Protein AF-A0A4Y2ILE0-F1 (afdb_monomer_lite)

Secondary structure (DSSP, 8-state):
-----SS------SS-----EEEEE-SS-EEEEEE-EEEETTEEEE----HHHHHHHIIIIIIHHHHTTT-GGGPPP-----HHHH----

Organism: Araneus ventricosus (NCBI:txid182803)

Radius of gyration: 19.8 Å; chains: 1; bounding box: 56×24×57 Å

Sequence (90 aa):
MGNGNPFGHQRVPLHSEKVILWCKFTTSFIVGLFFSEEIGPAGSVTCTTNGARFESLLRNHVIAALEQRACVGNTIFMQDSAPSHIANPV

InterPro domains:
  IPR036397 Ribonuclease H superfamily [G3DSA:3.30.420.10] (4-90)

Foldseek 3Di:
DDDDDPDPDDPDPPDDADWDWDWDDDPVGTQDIDTQWDQDPVGTHRDDQAQVNLVCCCPVRRCVSCVVVVCNVVDDDDDDPPCRNPDDDD

Structure (mmCIF, N/CA/C/O backbone):
data_AF-A0A4Y2ILE0-F1
#
_entry.id   AF-A0A4Y2ILE0-F1
#
loop_
_atom_site.group_PDB
_atom_site.id
_atom_site.type_symbol
_atom_site.label_atom_id
_atom_site.label_alt_id
_atom_site.label_comp_id
_atom_site.label_asym_id
_atom_site.label_entity_id
_atom_site.label_seq_id
_atom_site.pdbx_PDB_ins_code
_atom_site.Cartn_x
_atom_site.Cartn_y
_atom_site.Cartn_z
_atom_site.occupancy
_atom_site.B_iso_or_equiv
_atom_site.auth_seq_id
_atom_site.auth_comp_id
_atom_site.auth_asym_id
_atom_site.auth_atom_id
_atom_site.pdbx_PDB_model_num
ATOM 1 N N . MET A 1 1 ? 39.355 -8.121 -40.428 1.00 46.53 1 MET A N 1
ATOM 2 C CA . MET A 1 1 ? 38.809 -7.517 -39.195 1.00 46.53 1 MET A CA 1
ATOM 3 C C . MET A 1 1 ? 37.300 -7.671 -39.241 1.00 46.53 1 MET A C 1
ATOM 5 O O . MET A 1 1 ? 36.666 -7.021 -40.054 1.00 46.53 1 MET A O 1
ATOM 9 N N . GLY A 1 2 ? 36.739 -8.589 -38.464 1.00 51.97 2 GLY A N 1
ATOM 10 C CA . GLY A 1 2 ? 35.300 -8.834 -38.437 1.00 51.97 2 GLY A CA 1
ATOM 11 C C . GLY A 1 2 ? 34.986 -9.684 -37.222 1.00 51.97 2 GLY A C 1
ATOM 12 O O . GLY A 1 2 ? 35.170 -10.892 -37.265 1.00 51.97 2 GLY A O 1
ATOM 13 N N . ASN A 1 3 ? 34.622 -9.042 -36.116 1.00 55.00 3 ASN A N 1
ATOM 14 C CA . ASN A 1 3 ? 34.154 -9.742 -34.927 1.00 55.00 3 ASN A CA 1
ATOM 15 C C . ASN A 1 3 ? 33.104 -8.882 -34.216 1.00 55.00 3 ASN A C 1
ATOM 17 O O . ASN A 1 3 ? 33.355 -8.281 -33.177 1.00 55.00 3 ASN A O 1
ATOM 21 N N . GLY A 1 4 ? 31.945 -8.752 -34.856 1.00 62.81 4 GLY A N 1
ATOM 22 C CA . GLY A 1 4 ? 30.720 -8.288 -34.218 1.00 62.81 4 GLY A CA 1
ATOM 23 C C . GLY A 1 4 ? 29.736 -9.445 -34.245 1.00 62.81 4 GLY A C 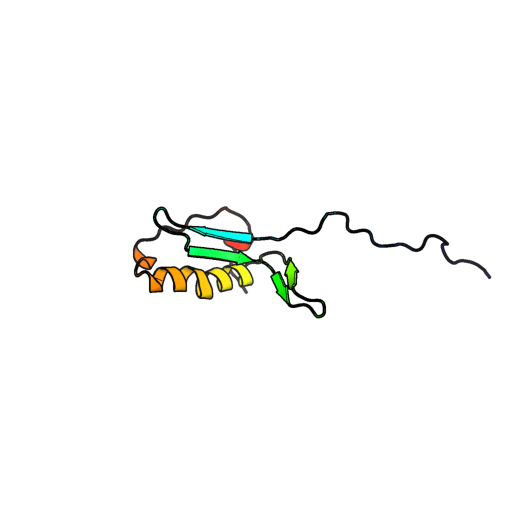1
ATOM 24 O O . GLY A 1 4 ? 29.488 -10.001 -35.312 1.00 62.81 4 GLY A O 1
ATOM 25 N N . ASN A 1 5 ? 29.218 -9.837 -33.081 1.00 65.81 5 ASN A N 1
ATOM 26 C CA . ASN A 1 5 ? 28.169 -10.845 -32.994 1.00 65.81 5 ASN A CA 1
ATOM 27 C C . ASN A 1 5 ? 26.940 -10.356 -33.802 1.00 65.81 5 ASN A C 1
ATOM 29 O O . ASN A 1 5 ? 26.410 -9.296 -33.465 1.00 65.81 5 ASN A O 1
ATOM 33 N N . PRO A 1 6 ? 26.489 -11.070 -34.855 1.00 59.12 6 PRO A N 1
ATOM 34 C CA . PRO A 1 6 ? 25.383 -10.630 -35.714 1.00 59.12 6 PRO A CA 1
ATOM 35 C C . PRO A 1 6 ? 24.015 -10.693 -35.020 1.00 59.12 6 PRO A C 1
ATOM 37 O O . PRO A 1 6 ? 23.032 -10.168 -35.539 1.00 59.12 6 PRO A O 1
ATOM 40 N N . PHE A 1 7 ? 23.937 -11.306 -33.836 1.00 63.25 7 PHE A N 1
ATOM 41 C CA . PHE A 1 7 ? 22.737 -11.311 -33.016 1.00 63.25 7 PHE A CA 1
ATOM 42 C C . PHE A 1 7 ? 22.690 -10.033 -32.172 1.00 63.25 7 PHE A C 1
ATOM 44 O O . PHE A 1 7 ? 23.266 -9.945 -31.083 1.00 63.25 7 PHE A O 1
ATOM 51 N N . GLY A 1 8 ? 21.993 -9.016 -32.682 1.00 63.97 8 GLY A N 1
ATOM 52 C CA . GLY A 1 8 ? 21.550 -7.893 -31.862 1.00 63.97 8 GLY A CA 1
ATOM 53 C C . GLY A 1 8 ? 20.730 -8.440 -30.695 1.00 63.97 8 GLY A C 1
ATOM 54 O O . GLY A 1 8 ? 19.684 -9.051 -30.899 1.00 63.97 8 GLY A O 1
ATOM 55 N N . HIS A 1 9 ? 21.222 -8.280 -29.469 1.00 65.62 9 HIS A N 1
ATOM 56 C CA . HIS A 1 9 ? 20.503 -8.744 -28.288 1.00 65.62 9 HIS A CA 1
ATOM 57 C C . HIS A 1 9 ? 19.376 -7.754 -28.012 1.00 65.62 9 HIS A C 1
ATOM 59 O O . HIS A 1 9 ? 19.568 -6.755 -27.318 1.00 65.62 9 HIS A O 1
ATOM 65 N N . GLN A 1 10 ? 18.195 -8.008 -28.567 1.00 68.56 10 GLN A N 1
ATOM 66 C CA . GLN A 1 10 ? 17.001 -7.311 -28.121 1.00 68.56 10 GLN A CA 1
ATOM 67 C C . GLN A 1 10 ? 16.629 -7.872 -26.749 1.00 68.56 10 GLN A C 1
ATOM 69 O O . GLN A 1 10 ? 16.290 -9.047 -26.613 1.00 68.56 10 GLN A O 1
ATOM 74 N N . ARG A 1 11 ? 16.730 -7.040 -25.707 1.00 66.31 11 ARG A N 1
ATOM 75 C CA . ARG A 1 11 ? 16.229 -7.395 -24.377 1.00 66.31 11 ARG A CA 1
ATOM 76 C C . ARG A 1 11 ? 14.707 -7.490 -24.460 1.00 66.31 11 ARG A C 1
ATOM 78 O O . ARG A 1 11 ? 14.025 -6.472 -24.436 1.00 66.31 11 ARG A O 1
ATOM 85 N N . VAL A 1 12 ? 14.192 -8.706 -24.590 1.00 75.50 12 VAL A N 1
ATOM 86 C CA . VAL A 1 12 ? 12.762 -8.987 -24.452 1.00 75.50 12 VAL A CA 1
ATOM 87 C C . VAL A 1 12 ? 12.472 -9.144 -22.957 1.00 75.50 12 VAL A C 1
ATOM 89 O O . VAL A 1 12 ? 13.150 -9.943 -22.303 1.00 75.50 12 VAL A O 1
ATOM 92 N N . PRO A 1 13 ? 11.520 -8.386 -22.384 1.00 74.81 13 PRO A N 1
ATOM 93 C CA . PRO A 1 13 ? 11.109 -8.583 -21.001 1.00 74.81 13 PRO A CA 1
ATOM 94 C C . PRO A 1 13 ? 10.659 -10.029 -20.783 1.00 74.81 13 PRO A C 1
ATOM 96 O O . PRO A 1 13 ? 9.843 -10.556 -21.535 1.00 74.81 13 PRO A O 1
ATOM 99 N N . LEU A 1 14 ? 11.181 -10.674 -19.740 1.00 76.69 14 LEU A N 1
ATOM 100 C CA . LEU A 1 14 ? 10.836 -12.060 -19.398 1.00 76.69 14 LEU A CA 1
ATOM 101 C C . LEU A 1 14 ? 9.399 -12.208 -18.868 1.00 76.69 14 LEU A C 1
ATOM 103 O O . LEU A 1 14 ? 8.941 -13.320 -18.620 1.00 76.69 14 LEU A O 1
ATOM 107 N N . HIS A 1 15 ? 8.705 -11.098 -18.636 1.00 74.50 15 HIS A N 1
ATOM 108 C CA . HIS A 1 15 ? 7.371 -11.048 -18.056 1.00 74.50 15 HIS A CA 1
ATOM 109 C C . HIS A 1 15 ? 6.587 -9.917 -18.712 1.00 74.50 15 HIS A C 1
ATOM 111 O O . HIS A 1 15 ? 7.155 -8.876 -19.048 1.00 74.50 15 HIS A O 1
ATOM 117 N N . SER A 1 16 ? 5.278 -10.124 -18.856 1.00 81.69 16 SER A N 1
ATOM 118 C CA . SER A 1 16 ? 4.347 -9.060 -19.218 1.00 81.69 16 SER A CA 1
ATOM 119 C C . SER A 1 16 ? 4.411 -7.920 -18.206 1.00 81.69 16 SER A C 1
ATOM 121 O O . SER A 1 16 ? 4.725 -8.128 -17.028 1.00 81.69 16 SER A O 1
ATOM 123 N N . GLU A 1 17 ? 4.069 -6.720 -18.668 1.00 80.50 17 GLU A N 1
ATOM 124 C CA . GLU A 1 17 ? 3.842 -5.592 -17.776 1.00 80.50 17 GLU A CA 1
ATOM 125 C C . GLU A 1 17 ? 2.784 -5.974 -16.738 1.00 80.50 17 GLU A C 1
ATOM 127 O O . GLU A 1 17 ? 1.727 -6.524 -17.056 1.00 80.50 17 GLU A O 1
ATOM 132 N N . LYS A 1 18 ? 3.109 -5.725 -15.474 1.00 81.19 18 LYS A N 1
ATOM 133 C CA . LYS A 1 18 ? 2.222 -5.949 -14.340 1.00 81.19 18 LYS A CA 1
ATOM 134 C C . LYS A 1 18 ? 2.206 -4.688 -13.505 1.00 81.19 18 LYS A C 1
ATOM 136 O O . LYS A 1 18 ? 3.241 -4.046 -13.368 1.00 81.19 18 LYS A O 1
ATOM 141 N N . VAL A 1 19 ? 1.060 -4.408 -12.905 1.00 83.31 19 VAL A N 1
ATOM 142 C CA . VAL A 1 19 ? 0.900 -3.329 -11.936 1.00 83.31 19 VAL A CA 1
ATOM 143 C C . VAL A 1 19 ? 0.804 -3.942 -10.548 1.00 83.31 19 VAL A C 1
ATOM 145 O O . VAL A 1 19 ? 0.103 -4.935 -10.344 1.00 83.31 19 VAL A O 1
ATOM 148 N N . ILE A 1 20 ? 1.530 -3.370 -9.592 1.00 87.88 20 ILE A N 1
ATOM 149 C CA . ILE A 1 20 ? 1.432 -3.756 -8.185 1.00 87.88 20 ILE A CA 1
ATOM 150 C C . ILE A 1 20 ? 0.481 -2.776 -7.509 1.00 87.88 20 ILE A C 1
ATOM 152 O O . ILE A 1 20 ? 0.726 -1.572 -7.497 1.00 87.88 20 ILE A O 1
ATOM 156 N N . LEU A 1 21 ? -0.596 -3.307 -6.939 1.00 90.25 21 LEU A N 1
ATOM 157 C CA . LEU A 1 21 ? -1.596 -2.537 -6.217 1.00 90.25 21 LEU A CA 1
ATOM 158 C C . LEU A 1 21 ? -1.668 -3.010 -4.770 1.00 90.25 21 LEU A C 1
ATOM 160 O O . LEU A 1 21 ? -1.743 -4.208 -4.501 1.00 90.25 21 LEU A O 1
ATOM 164 N N . TRP A 1 22 ? -1.719 -2.058 -3.849 1.00 91.31 22 TRP A N 1
ATOM 165 C CA . TRP A 1 22 ? -2.036 -2.296 -2.455 1.00 91.31 22 TRP A CA 1
ATOM 166 C C . TRP A 1 22 ? -3.467 -1.850 -2.169 1.00 91.31 22 TRP A C 1
ATOM 168 O O . TRP A 1 22 ? -3.851 -0.718 -2.456 1.00 91.31 22 TRP A O 1
ATOM 178 N N . CYS A 1 23 ? -4.273 -2.747 -1.612 1.00 91.75 23 CYS A N 1
ATOM 179 C CA . CYS A 1 23 ? -5.660 -2.473 -1.265 1.00 91.75 23 CYS A CA 1
ATOM 180 C C . CYS A 1 23 ? -5.812 -2.500 0.248 1.00 91.75 23 CYS A C 1
ATOM 182 O O . CYS A 1 23 ? -5.380 -3.451 0.900 1.00 91.75 23 CYS A O 1
ATOM 184 N N . LYS A 1 24 ? -6.480 -1.486 0.799 1.00 94.25 24 LYS A N 1
ATOM 185 C CA . LYS A 1 24 ? -6.908 -1.506 2.193 1.00 94.25 24 LYS A CA 1
ATOM 186 C C . LYS A 1 24 ? -8.389 -1.221 2.298 1.00 94.25 24 LYS A C 1
ATOM 188 O O . LYS A 1 24 ? -8.909 -0.260 1.734 1.00 94.25 24 LYS A O 1
ATOM 193 N N . PHE A 1 25 ? -9.059 -2.063 3.063 1.00 94.06 25 PHE A N 1
ATOM 194 C CA . PHE A 1 25 ? -10.485 -1.998 3.315 1.00 94.06 25 PHE A CA 1
ATOM 195 C C . PHE A 1 25 ? -10.767 -2.442 4.747 1.00 94.06 25 PHE A C 1
ATOM 197 O O . PHE A 1 25 ? -9.935 -3.068 5.405 1.00 94.06 25 PHE A O 1
ATOM 204 N N . THR A 1 26 ? -11.938 -2.064 5.233 1.00 91.94 26 THR A N 1
ATOM 205 C CA . THR A 1 26 ? -12.515 -2.524 6.493 1.00 91.94 26 THR A CA 1
ATOM 206 C C . THR A 1 26 ? -13.780 -3.323 6.186 1.00 91.94 26 THR A C 1
ATOM 208 O O . THR A 1 26 ? -14.166 -3.471 5.026 1.00 91.94 26 THR A O 1
ATOM 211 N N . THR A 1 27 ? -14.471 -3.810 7.215 1.00 92.69 27 THR A N 1
ATOM 212 C CA . THR A 1 27 ? -15.801 -4.418 7.049 1.00 92.69 27 THR A CA 1
ATOM 213 C C . THR A 1 27 ? -16.856 -3.427 6.550 1.00 92.69 27 THR A C 1
ATOM 215 O O . THR A 1 27 ? -17.900 -3.855 6.070 1.00 92.69 27 THR A O 1
ATOM 218 N N . SER A 1 28 ? -16.605 -2.119 6.666 1.00 92.12 28 SER A N 1
ATOM 219 C CA . SER A 1 28 ? -17.601 -1.075 6.401 1.00 92.12 28 SER A CA 1
ATOM 220 C C . SER A 1 28 ? -17.306 -0.245 5.150 1.00 92.12 28 SER A C 1
ATOM 222 O O . SER A 1 28 ? -18.233 0.295 4.555 1.00 92.12 28 SER A O 1
ATOM 224 N N . PHE A 1 29 ? -16.038 -0.089 4.754 1.00 92.50 29 PHE A N 1
ATOM 225 C CA . PHE A 1 29 ? -15.664 0.734 3.598 1.00 92.50 29 PHE A CA 1
ATOM 226 C C . PHE A 1 29 ? -14.263 0.414 3.059 1.00 92.50 29 PHE A C 1
ATOM 228 O O . PHE A 1 29 ? -13.406 -0.132 3.755 1.00 92.50 29 PHE A O 1
ATOM 235 N N . ILE A 1 30 ? -14.003 0.836 1.820 1.00 94.62 30 ILE A N 1
ATOM 236 C CA . ILE A 1 30 ? -12.671 0.801 1.207 1.00 94.62 30 ILE A CA 1
ATOM 237 C C . ILE A 1 30 ? -11.884 2.037 1.660 1.00 94.62 30 ILE A C 1
ATOM 239 O O . ILE A 1 30 ? -12.324 3.178 1.485 1.00 94.62 30 ILE A O 1
ATOM 243 N N . VAL A 1 31 ? -10.718 1.813 2.267 1.00 93.81 31 VAL A N 1
ATOM 244 C CA . VAL A 1 31 ? -9.813 2.885 2.704 1.00 93.81 31 VAL A CA 1
ATOM 245 C C . VAL A 1 31 ? -9.129 3.495 1.487 1.00 93.81 31 VAL A C 1
ATOM 247 O O . VAL A 1 31 ? -9.127 4.715 1.356 1.00 93.81 31 VAL A O 1
ATOM 250 N N . GLY A 1 32 ? -8.610 2.649 0.592 1.00 93.75 32 GLY A N 1
ATOM 251 C CA . GLY A 1 32 ? -8.007 3.078 -0.663 1.00 93.75 32 GLY A CA 1
ATOM 252 C C . GLY A 1 32 ? -7.356 1.946 -1.456 1.00 93.75 32 GLY A C 1
ATOM 253 O O . GLY A 1 32 ? -7.100 0.856 -0.935 1.00 93.75 32 GLY A O 1
ATOM 254 N N . LEU A 1 33 ? -7.093 2.253 -2.725 1.00 93.06 33 LEU A N 1
ATOM 255 C CA . LEU A 1 33 ? -6.287 1.474 -3.658 1.00 93.06 33 LEU A CA 1
ATOM 256 C C . LEU A 1 33 ? -5.047 2.309 -3.990 1.00 93.06 33 LEU A C 1
ATOM 258 O O . LEU A 1 33 ? -5.177 3.447 -4.436 1.00 93.06 33 LEU A O 1
ATOM 262 N N . PHE A 1 34 ? -3.862 1.762 -3.752 1.00 90.75 34 PHE A N 1
ATOM 263 C CA . PHE A 1 34 ? -2.592 2.468 -3.881 1.00 90.75 34 PHE A CA 1
ATOM 264 C C . PHE A 1 34 ? -1.680 1.736 -4.853 1.00 90.75 34 PHE A C 1
ATOM 266 O O . PHE A 1 34 ? -1.324 0.579 -4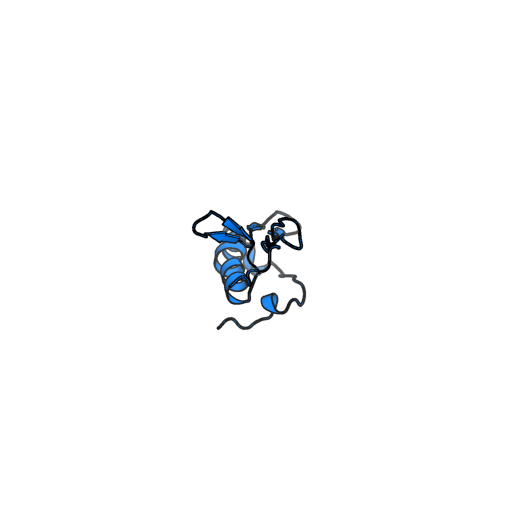.635 1.00 90.75 34 PHE A O 1
ATOM 273 N N . PHE A 1 35 ? -1.300 2.411 -5.928 1.00 88.50 35 PHE A N 1
ATOM 274 C CA . PHE A 1 35 ? -0.414 1.854 -6.938 1.00 88.50 35 PHE A CA 1
ATOM 275 C C . PHE A 1 35 ? 1.043 1.979 -6.486 1.00 88.50 35 PHE A C 1
ATOM 277 O O . PHE A 1 35 ? 1.481 3.042 -6.048 1.00 88.50 35 PHE A O 1
ATOM 284 N N . SER A 1 36 ? 1.793 0.881 -6.564 1.00 86.81 36 SER A N 1
ATOM 285 C CA . SER A 1 36 ? 3.225 0.870 -6.270 1.00 86.81 36 SER A CA 1
ATOM 286 C C . SER A 1 36 ? 3.980 1.212 -7.546 1.00 86.81 36 SER A C 1
ATOM 288 O O . SER A 1 36 ? 4.423 0.335 -8.290 1.00 86.81 36 SER A O 1
ATOM 290 N N . GLU A 1 37 ? 4.088 2.507 -7.811 1.00 88.19 37 GLU A N 1
ATOM 291 C CA . GLU A 1 37 ? 4.715 3.041 -9.012 1.00 88.19 37 GLU A CA 1
ATOM 292 C C . GLU A 1 37 ? 5.730 4.137 -8.672 1.00 88.19 37 GLU A C 1
ATOM 294 O O . GLU A 1 37 ? 5.732 4.713 -7.584 1.00 88.19 37 GLU A O 1
ATOM 299 N N . GLU A 1 38 ? 6.632 4.397 -9.607 1.00 85.19 38 GLU A N 1
ATOM 300 C CA . GLU A 1 38 ? 7.618 5.463 -9.552 1.00 85.19 38 GLU A CA 1
ATOM 301 C C . GLU A 1 38 ? 7.556 6.266 -10.847 1.00 85.19 38 GLU A C 1
ATOM 303 O O . GLU A 1 38 ? 7.554 5.702 -11.942 1.00 85.19 38 GLU A O 1
ATOM 308 N N . ILE A 1 39 ? 7.492 7.591 -10.719 1.00 86.50 39 ILE A N 1
ATOM 309 C CA . ILE A 1 39 ? 7.436 8.491 -11.868 1.00 86.50 39 ILE A CA 1
ATOM 310 C C . ILE A 1 39 ? 8.839 8.574 -12.465 1.00 86.50 39 ILE A C 1
ATOM 312 O O . ILE A 1 39 ? 9.729 9.218 -11.913 1.00 86.50 39 ILE A O 1
ATOM 316 N N . GLY A 1 40 ? 9.030 7.904 -13.597 1.00 85.19 40 GLY A N 1
ATOM 317 C CA . GLY A 1 40 ? 10.237 7.98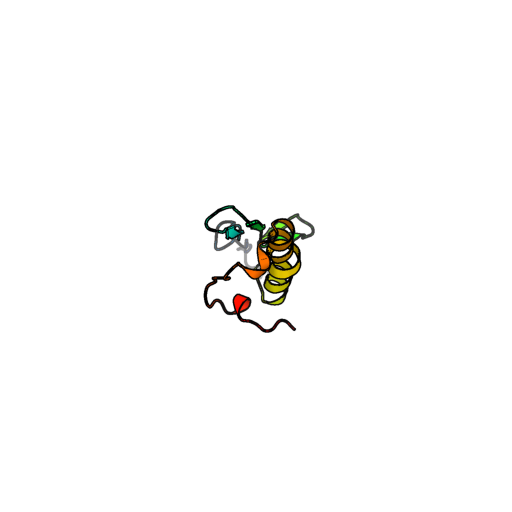7 -14.400 1.00 85.19 40 GLY A CA 1
ATOM 318 C C . GLY A 1 40 ? 10.104 8.988 -15.553 1.00 85.19 40 GLY A C 1
ATOM 319 O O . GLY A 1 40 ? 9.017 9.498 -15.833 1.00 85.19 40 GLY A O 1
ATOM 320 N N . PRO A 1 41 ? 11.194 9.225 -16.303 1.00 84.06 41 PRO A N 1
ATOM 321 C CA . PRO A 1 41 ? 11.189 10.112 -17.471 1.00 84.06 41 PRO A CA 1
ATOM 322 C C . PRO A 1 41 ? 10.187 9.710 -18.564 1.00 84.06 41 PRO A C 1
ATOM 324 O O . PRO A 1 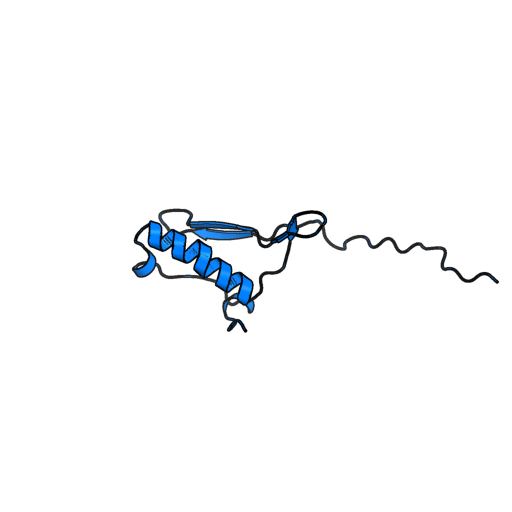41 ? 9.770 10.548 -19.355 1.00 84.06 41 PRO A O 1
ATOM 327 N N . ALA A 1 42 ? 9.813 8.428 -18.616 1.00 83.94 42 ALA A N 1
ATOM 328 C CA . ALA A 1 42 ? 8.876 7.869 -19.588 1.00 83.94 42 ALA A CA 1
ATOM 329 C C . ALA A 1 42 ? 7.449 7.679 -19.030 1.00 83.94 42 ALA A C 1
ATOM 331 O O . ALA A 1 42 ? 6.608 7.099 -19.710 1.00 83.94 42 ALA A O 1
ATOM 332 N N . GLY A 1 43 ? 7.174 8.147 -17.807 1.00 84.44 43 GLY A N 1
ATOM 333 C CA . GLY A 1 43 ? 5.899 7.952 -17.117 1.00 84.44 43 GLY A CA 1
ATOM 334 C C . GLY A 1 43 ? 6.010 7.039 -15.897 1.00 84.44 43 GLY A C 1
ATOM 335 O O . GLY A 1 43 ? 7.098 6.807 -15.370 1.00 84.44 43 GLY A O 1
ATOM 336 N N . SER A 1 44 ? 4.862 6.554 -15.426 1.00 83.75 44 SER A N 1
ATOM 337 C CA . SER A 1 44 ? 4.773 5.716 -14.229 1.00 83.75 44 SER A CA 1
ATOM 338 C C . SER A 1 44 ? 5.302 4.311 -14.506 1.00 83.75 44 SER A C 1
ATOM 340 O O . SER A 1 44 ? 4.826 3.632 -15.415 1.00 83.75 44 SER A O 1
ATOM 342 N N . VAL A 1 45 ? 6.288 3.866 -13.732 1.00 85.38 45 VAL A N 1
ATOM 343 C CA . VAL A 1 45 ? 6.846 2.514 -13.815 1.00 85.38 45 VAL A CA 1
ATOM 344 C C . VAL A 1 45 ? 6.496 1.771 -12.539 1.00 85.38 45 VAL A C 1
ATOM 346 O O . VAL A 1 45 ? 6.713 2.277 -11.440 1.00 85.38 45 VAL A O 1
ATOM 349 N N . THR A 1 46 ? 5.984 0.548 -12.666 1.00 85.69 46 THR A N 1
ATOM 350 C CA . THR A 1 46 ? 5.725 -0.297 -11.496 1.00 85.69 46 THR A CA 1
ATOM 351 C C . THR A 1 46 ? 7.018 -0.536 -10.730 1.00 85.69 46 THR A C 1
ATOM 353 O O . THR A 1 46 ? 8.017 -0.989 -11.290 1.00 85.69 46 THR A O 1
ATOM 356 N N . CYS A 1 47 ? 6.988 -0.258 -9.432 1.00 86.25 47 CYS A N 1
ATOM 357 C CA . CYS A 1 47 ? 8.137 -0.395 -8.559 1.00 86.25 47 CYS A CA 1
ATOM 358 C C . CYS A 1 47 ? 7.806 -1.296 -7.373 1.00 86.25 47 CYS A C 1
ATOM 360 O O . CYS A 1 47 ? 6.682 -1.320 -6.871 1.00 86.25 47 CYS A O 1
ATOM 362 N N . THR A 1 48 ? 8.796 -2.052 -6.914 1.00 86.19 48 THR A N 1
ATOM 363 C CA . THR A 1 48 ? 8.651 -2.948 -5.768 1.00 86.19 48 THR A CA 1
ATOM 364 C C . THR A 1 48 ? 8.458 -2.146 -4.483 1.00 86.19 48 THR A C 1
ATOM 366 O O . THR A 1 48 ? 9.205 -1.209 -4.195 1.00 86.19 48 THR A O 1
ATOM 369 N N . THR A 1 49 ? 7.477 -2.538 -3.672 1.00 86.75 49 THR A N 1
ATOM 370 C CA . THR A 1 49 ? 7.256 -1.940 -2.354 1.00 86.75 49 THR A CA 1
ATOM 371 C C . THR A 1 49 ? 8.404 -2.303 -1.408 1.00 86.75 49 THR A C 1
ATOM 373 O O . THR A 1 49 ? 8.638 -3.475 -1.120 1.00 86.75 49 THR A O 1
ATOM 376 N N . ASN A 1 50 ? 9.119 -1.296 -0.906 1.00 90.62 50 ASN A N 1
ATOM 377 C CA . ASN A 1 50 ? 10.122 -1.441 0.151 1.00 90.62 50 ASN A CA 1
ATOM 378 C C . ASN A 1 50 ? 9.581 -0.895 1.489 1.00 90.62 50 ASN A C 1
ATOM 380 O O . ASN A 1 50 ? 8.486 -0.335 1.524 1.00 90.62 50 ASN A O 1
ATOM 384 N N . GLY A 1 51 ? 10.344 -1.044 2.579 1.00 91.94 51 GLY A N 1
ATOM 385 C CA . GLY A 1 51 ? 9.914 -0.605 3.915 1.00 91.94 51 GLY A CA 1
ATOM 386 C C . GLY A 1 51 ? 9.572 0.886 3.999 1.00 91.94 51 GLY A C 1
ATOM 387 O O . GLY A 1 51 ? 8.514 1.240 4.503 1.00 91.94 51 GLY A O 1
ATOM 388 N N . ALA A 1 52 ? 10.404 1.762 3.426 1.00 92.62 52 ALA A N 1
ATOM 389 C CA . ALA A 1 52 ? 10.169 3.211 3.451 1.00 92.62 52 ALA A CA 1
ATOM 390 C C . ALA A 1 52 ? 8.923 3.626 2.644 1.00 92.62 52 ALA A C 1
ATOM 392 O O . ALA A 1 52 ? 8.132 4.465 3.075 1.00 92.62 52 ALA A O 1
ATOM 393 N N . ARG A 1 53 ? 8.700 3.012 1.474 1.00 90.62 53 ARG A N 1
ATOM 394 C CA . ARG A 1 53 ? 7.494 3.239 0.661 1.00 90.62 53 ARG A CA 1
ATOM 395 C C . ARG A 1 53 ? 6.249 2.722 1.370 1.00 90.62 53 ARG A C 1
ATOM 397 O O . ARG A 1 53 ? 5.221 3.391 1.341 1.00 90.62 53 ARG A O 1
ATOM 404 N N . PHE A 1 54 ? 6.351 1.563 2.019 1.00 91.81 54 PHE A N 1
ATOM 405 C CA . PHE A 1 54 ? 5.262 1.000 2.807 1.00 91.81 54 PHE A CA 1
ATOM 406 C C . PHE A 1 54 ? 4.902 1.901 3.993 1.00 91.81 54 PHE A C 1
ATOM 408 O O . PHE A 1 54 ? 3.733 2.227 4.183 1.00 91.81 54 PHE A O 1
ATOM 415 N N . GLU A 1 55 ? 5.896 2.393 4.733 1.00 94.06 55 GLU A N 1
ATOM 416 C CA . GLU A 1 55 ? 5.685 3.355 5.813 1.00 94.06 55 GLU A CA 1
ATOM 417 C C . GLU A 1 55 ? 5.023 4.647 5.311 1.00 94.06 55 GLU A C 1
ATOM 419 O O . GLU A 1 55 ? 4.029 5.092 5.887 1.00 94.06 55 GLU A O 1
ATOM 424 N N . SER A 1 56 ? 5.534 5.234 4.224 1.00 92.75 56 SER A N 1
ATOM 425 C CA . SER A 1 56 ? 4.957 6.442 3.617 1.00 92.75 56 SER A CA 1
ATOM 426 C C . SER A 1 56 ? 3.499 6.227 3.205 1.00 92.75 56 SER A C 1
ATOM 428 O O . SER A 1 56 ? 2.639 7.070 3.471 1.00 92.75 56 SER A O 1
ATOM 430 N N . LEU A 1 57 ? 3.188 5.071 2.616 1.00 92.94 57 LEU A N 1
ATOM 431 C CA . LEU A 1 57 ? 1.824 4.690 2.265 1.00 92.94 57 LEU A CA 1
ATOM 432 C C . LEU A 1 57 ? 0.930 4.614 3.510 1.00 92.94 57 LEU A C 1
ATOM 434 O O . LEU A 1 57 ? -0.177 5.160 3.508 1.00 92.94 57 LEU A O 1
ATOM 438 N N . LEU A 1 58 ? 1.413 3.990 4.589 1.00 93.69 58 LEU A N 1
ATOM 439 C CA . LEU A 1 58 ? 0.660 3.883 5.835 1.00 93.69 58 LEU A CA 1
ATOM 440 C C . LEU A 1 58 ? 0.390 5.255 6.459 1.00 93.69 58 LEU A C 1
ATOM 442 O O . LEU A 1 58 ? -0.761 5.560 6.767 1.00 93.69 58 LEU A O 1
ATOM 446 N N . ARG A 1 59 ? 1.419 6.089 6.620 1.00 94.50 59 ARG A N 1
ATOM 447 C CA . ARG A 1 59 ? 1.303 7.396 7.283 1.00 94.50 59 ARG A CA 1
ATOM 448 C C . ARG A 1 59 ? 0.469 8.383 6.475 1.00 94.50 59 ARG A C 1
ATOM 450 O O . ARG A 1 59 ? -0.486 8.950 6.996 1.00 94.50 59 ARG A O 1
ATOM 457 N N . ASN A 1 60 ? 0.805 8.557 5.200 1.00 93.69 60 ASN A N 1
ATOM 458 C CA . ASN A 1 60 ? 0.263 9.653 4.399 1.00 93.69 60 ASN A CA 1
ATOM 459 C C . ASN A 1 60 ? -1.124 9.357 3.835 1.00 93.69 60 ASN A C 1
ATOM 461 O O . ASN A 1 60 ? -1.874 10.285 3.549 1.00 93.69 60 ASN A O 1
ATOM 465 N N . HIS A 1 61 ? -1.473 8.080 3.668 1.00 93.12 61 HIS A N 1
ATOM 466 C CA . HIS A 1 61 ? -2.735 7.719 3.034 1.00 93.12 61 HIS A CA 1
ATOM 467 C C . HIS A 1 61 ? -3.643 6.939 3.966 1.00 93.12 61 HIS A C 1
ATOM 469 O O . HIS A 1 61 ? -4.791 7.315 4.179 1.00 93.12 61 HIS A O 1
ATOM 475 N N . VAL A 1 62 ? -3.151 5.839 4.523 1.00 94.38 62 VAL A N 1
ATOM 476 C CA . VAL A 1 62 ? -4.006 4.894 5.239 1.00 94.38 62 VAL A CA 1
ATOM 477 C C . VAL A 1 62 ? -4.446 5.442 6.586 1.00 94.38 62 VAL A C 1
ATOM 479 O O . VAL A 1 62 ? -5.640 5.460 6.867 1.00 94.38 62 VAL A O 1
ATOM 482 N N . ILE A 1 63 ? -3.497 5.875 7.415 1.00 94.81 63 ILE A N 1
ATOM 483 C CA . ILE A 1 63 ? -3.780 6.440 8.736 1.00 94.81 63 ILE A CA 1
ATOM 484 C C . ILE A 1 63 ? -4.585 7.722 8.560 1.00 94.81 63 ILE A C 1
ATOM 486 O O . ILE A 1 63 ? -5.660 7.824 9.141 1.00 94.81 63 ILE A O 1
ATOM 490 N N . ALA A 1 64 ? -4.159 8.606 7.652 1.00 94.88 64 ALA A N 1
ATOM 491 C CA . ALA A 1 64 ? -4.909 9.807 7.303 1.00 94.88 64 ALA A CA 1
ATOM 492 C C . ALA A 1 64 ? -6.372 9.491 6.926 1.00 94.88 64 ALA A C 1
ATOM 494 O O . ALA A 1 64 ? -7.302 10.087 7.462 1.00 94.88 64 ALA A O 1
ATOM 495 N N . ALA A 1 65 ? -6.620 8.500 6.065 1.00 94.19 65 ALA A N 1
ATOM 496 C CA . ALA A 1 65 ? -7.978 8.126 5.665 1.00 94.19 65 ALA A CA 1
ATOM 497 C C . ALA A 1 65 ? -8.810 7.482 6.792 1.00 94.19 65 ALA A C 1
ATOM 499 O O . ALA A 1 65 ? -10.043 7.538 6.743 1.00 94.19 65 ALA A O 1
ATOM 500 N N . LEU A 1 66 ? -8.173 6.851 7.784 1.00 94.56 66 LEU A N 1
ATOM 501 C CA . LEU A 1 66 ? -8.847 6.323 8.975 1.00 94.56 66 LEU A CA 1
ATOM 502 C C . LEU A 1 66 ? -9.143 7.429 9.999 1.00 94.56 66 LEU A C 1
ATOM 504 O O . LEU A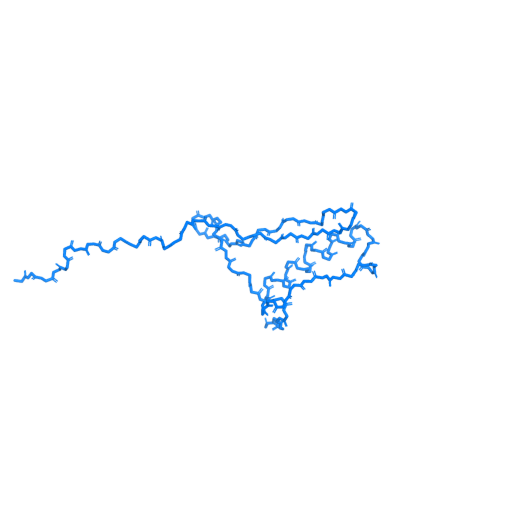 1 66 ? -10.207 7.411 10.621 1.00 94.56 66 LEU A O 1
ATOM 508 N N . GLU A 1 67 ? -8.244 8.402 10.145 1.00 94.94 67 GLU A N 1
ATOM 509 C CA . GLU A 1 67 ? -8.423 9.595 10.980 1.00 94.94 67 GLU A CA 1
ATOM 510 C C . GLU A 1 67 ? -9.575 10.461 10.474 1.00 94.94 67 GLU A C 1
ATOM 512 O O . GLU A 1 67 ? -10.457 10.812 11.254 1.00 94.94 67 GLU A O 1
ATOM 517 N N . GLN A 1 68 ? -9.649 10.707 9.161 1.00 94.75 68 GLN A N 1
ATOM 518 C CA . GLN A 1 68 ? -10.762 11.446 8.543 1.00 94.75 68 GLN A CA 1
ATOM 519 C C . GLN A 1 68 ? -12.129 10.792 8.782 1.00 94.75 68 GLN A C 1
ATOM 521 O O . GLN A 1 68 ? -13.164 11.448 8.726 1.00 94.75 68 GLN A O 1
ATOM 526 N N . ARG A 1 69 ? -12.144 9.486 9.060 1.00 93.81 69 ARG A N 1
ATOM 527 C CA . ARG A 1 69 ? -13.354 8.714 9.363 1.00 93.81 69 ARG A CA 1
ATOM 528 C C . ARG A 1 69 ? -13.517 8.424 10.859 1.00 93.81 69 ARG A C 1
ATOM 530 O O . ARG A 1 69 ? -14.361 7.610 11.220 1.00 93.81 69 ARG A O 1
ATOM 537 N N . ALA A 1 70 ? -12.704 9.053 11.711 1.00 94.12 70 ALA A N 1
ATOM 538 C CA . ALA A 1 70 ? -12.707 8.902 13.166 1.00 94.12 70 ALA A CA 1
ATOM 539 C C . ALA A 1 70 ? -12.646 7.437 13.652 1.00 94.12 70 ALA A C 1
ATOM 541 O O . ALA A 1 70 ? -13.247 7.079 14.661 1.00 94.12 70 ALA A O 1
ATOM 542 N N . CYS A 1 71 ? -11.920 6.573 12.933 1.00 92.81 71 CYS A N 1
ATOM 543 C CA . CYS A 1 71 ? -11.875 5.132 13.211 1.00 92.81 71 CYS A CA 1
ATOM 544 C C . CYS A 1 71 ? -10.465 4.585 13.481 1.00 92.81 71 CYS A C 1
ATOM 546 O O . CYS A 1 71 ? -10.313 3.385 13.713 1.00 92.81 71 CYS A O 1
ATOM 548 N N . VAL A 1 72 ? -9.436 5.444 13.497 1.00 92.31 72 VAL A N 1
ATOM 549 C CA . VAL A 1 72 ? -8.033 5.032 13.693 1.00 92.31 72 VAL A CA 1
ATOM 550 C C . VAL A 1 72 ? -7.826 4.227 14.985 1.00 92.31 72 VAL A C 1
ATOM 552 O O . VAL A 1 72 ? -7.206 3.170 14.941 1.00 92.31 72 VAL A O 1
ATOM 555 N N . GLY A 1 73 ? -8.423 4.653 16.105 1.00 92.81 73 GLY A N 1
ATOM 556 C CA . GLY A 1 73 ? -8.281 3.990 17.410 1.00 92.81 73 GLY A CA 1
ATOM 557 C C . GLY A 1 73 ? -9.051 2.673 17.556 1.00 92.81 73 GLY A C 1
ATOM 558 O O . GLY A 1 73 ? -8.760 1.889 18.453 1.00 92.81 73 GLY A O 1
ATOM 559 N N . ASN A 1 74 ? -10.002 2.405 16.659 1.00 91.31 74 ASN A N 1
ATOM 560 C CA . ASN A 1 74 ? -10.864 1.220 16.703 1.00 91.31 74 ASN A CA 1
ATOM 561 C C . ASN A 1 74 ? -10.512 0.211 15.600 1.00 91.31 74 ASN A C 1
ATOM 563 O O . ASN A 1 74 ? -11.204 -0.793 15.430 1.00 91.31 74 ASN A O 1
ATOM 567 N N . THR A 1 75 ? -9.461 0.481 14.822 1.00 91.88 75 THR A N 1
ATOM 568 C CA . THR A 1 75 ? -9.075 -0.343 13.677 1.00 91.88 75 THR A CA 1
ATOM 569 C C . THR A 1 75 ? -7.927 -1.273 14.051 1.00 91.88 75 THR A C 1
ATOM 571 O O . THR A 1 75 ? -6.824 -0.824 14.348 1.00 91.88 75 THR A O 1
ATOM 574 N N . ILE A 1 76 ? -8.156 -2.584 13.955 1.00 94.06 76 ILE A N 1
ATOM 575 C CA . ILE A 1 76 ? -7.082 -3.584 13.986 1.00 94.06 76 ILE A CA 1
ATOM 576 C C . ILE A 1 76 ? -6.490 -3.686 12.580 1.00 94.06 76 ILE A C 1
ATOM 578 O O . ILE A 1 76 ? -7.213 -3.915 11.608 1.00 94.06 76 ILE A O 1
ATOM 582 N N . PHE A 1 77 ? -5.174 -3.512 12.457 1.00 92.94 77 PHE A N 1
ATOM 583 C CA . PHE A 1 77 ? -4.494 -3.641 11.174 1.00 92.94 77 PHE A CA 1
ATOM 584 C C . PHE A 1 77 ? -4.010 -5.076 10.945 1.00 92.94 77 PHE A C 1
ATOM 586 O O . PHE A 1 77 ? -3.225 -5.601 11.728 1.00 92.94 77 PHE A O 1
ATOM 593 N N . MET A 1 78 ? -4.473 -5.692 9.857 1.00 94.25 78 MET A N 1
ATOM 594 C CA . MET A 1 78 ? -4.040 -7.017 9.414 1.00 94.25 78 MET A CA 1
ATOM 595 C C . MET A 1 78 ? -3.215 -6.893 8.131 1.00 94.25 78 MET A C 1
ATOM 597 O O . MET A 1 78 ? -3.603 -6.168 7.214 1.00 94.25 78 MET A O 1
ATOM 601 N N . GLN A 1 79 ? -2.097 -7.613 8.071 1.00 92.56 79 GLN A N 1
ATOM 602 C CA . GLN A 1 79 ? -1.201 -7.699 6.916 1.00 92.56 79 GLN A CA 1
ATOM 603 C C . GLN A 1 79 ? -0.498 -9.066 6.900 1.00 92.56 79 GLN A C 1
ATOM 605 O O . GLN A 1 79 ? -0.583 -9.819 7.872 1.00 92.56 79 GLN A O 1
ATOM 610 N N . ASP A 1 80 ? 0.200 -9.379 5.810 1.00 93.75 80 ASP A N 1
ATOM 611 C CA . ASP A 1 80 ? 1.065 -10.559 5.721 1.00 93.75 80 ASP A CA 1
ATOM 612 C C . ASP A 1 80 ? 2.443 -10.329 6.385 1.00 93.75 80 ASP A C 1
ATOM 614 O O . ASP A 1 80 ? 2.743 -9.258 6.919 1.00 93.75 80 ASP A O 1
ATOM 618 N N . SER A 1 81 ? 3.290 -11.358 6.365 1.00 94.50 81 SER A N 1
ATOM 619 C CA . SER A 1 81 ? 4.654 -11.322 6.904 1.00 94.50 81 SER A CA 1
ATOM 620 C C . SER A 1 81 ? 5.719 -10.957 5.861 1.00 94.50 81 SER A C 1
ATOM 622 O O . SER A 1 81 ? 6.893 -11.285 6.053 1.00 94.50 81 SER A O 1
ATOM 624 N N . ALA A 1 82 ? 5.350 -10.304 4.749 1.00 92.44 82 ALA A N 1
ATOM 625 C CA . ALA A 1 82 ? 6.325 -9.914 3.736 1.00 92.44 82 ALA A CA 1
ATOM 626 C C .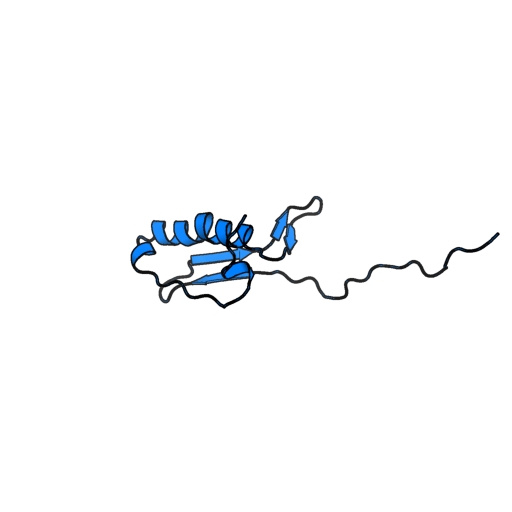 ALA A 1 82 ? 7.413 -9.015 4.358 1.00 92.44 82 ALA A C 1
ATOM 628 O O . ALA A 1 82 ? 7.089 -8.111 5.134 1.00 92.44 82 ALA A O 1
ATOM 629 N N . PRO A 1 83 ? 8.702 -9.205 4.012 1.00 93.81 83 PRO A N 1
ATOM 630 C CA . PRO A 1 83 ? 9.799 -8.490 4.666 1.00 93.81 83 PRO A CA 1
ATOM 631 C C . PRO A 1 83 ? 9.656 -6.964 4.657 1.00 93.81 83 PRO A C 1
ATOM 633 O O . PRO A 1 83 ? 9.989 -6.313 5.641 1.00 93.81 83 PRO A O 1
ATOM 636 N N . SER A 1 84 ? 9.122 -6.382 3.579 1.00 90.88 84 SER A N 1
ATOM 637 C CA . SER A 1 84 ? 8.874 -4.939 3.472 1.00 90.88 84 SER A CA 1
ATOM 638 C C . SER A 1 84 ? 7.810 -4.427 4.447 1.00 90.88 84 SER A C 1
ATOM 640 O O . SER A 1 84 ? 7.870 -3.264 4.829 1.00 90.88 84 SER A O 1
ATOM 642 N N . HIS A 1 85 ? 6.861 -5.269 4.864 1.00 92.25 85 HIS A N 1
ATOM 643 C CA . HIS A 1 85 ? 5.760 -4.888 5.751 1.00 92.25 85 HIS A CA 1
ATOM 644 C C . HIS A 1 85 ? 6.134 -4.952 7.240 1.00 92.25 85 HIS A C 1
ATOM 646 O O . HIS A 1 85 ? 5.438 -4.371 8.071 1.00 92.25 85 HIS A O 1
ATOM 652 N N . ILE A 1 86 ? 7.224 -5.648 7.583 1.00 92.88 86 ILE A N 1
ATOM 653 C CA . ILE A 1 86 ? 7.754 -5.769 8.955 1.00 92.88 86 ILE A CA 1
ATOM 654 C C . ILE A 1 86 ? 9.127 -5.103 9.129 1.00 92.88 86 ILE A C 1
ATOM 656 O O . ILE A 1 86 ? 9.739 -5.204 10.191 1.00 92.88 86 ILE A O 1
ATOM 660 N N . ALA A 1 87 ? 9.639 -4.462 8.078 1.00 92.75 87 ALA A N 1
ATOM 661 C CA . ALA A 1 87 ? 10.926 -3.786 8.110 1.00 92.75 87 ALA A CA 1
ATOM 662 C C . ALA A 1 87 ? 10.901 -2.587 9.066 1.00 92.75 87 ALA A C 1
ATOM 664 O O . ALA A 1 87 ? 9.893 -1.892 9.178 1.00 92.75 87 ALA A O 1
ATOM 665 N N . ASN A 1 88 ? 12.048 -2.301 9.682 1.00 92.38 88 ASN A N 1
ATOM 666 C CA . ASN A 1 88 ? 12.311 -0.985 10.250 1.00 92.38 88 ASN A CA 1
ATOM 667 C C . ASN A 1 88 ? 12.928 -0.115 9.138 1.00 92.38 88 ASN A C 1
ATOM 669 O O . ASN A 1 88 ? 14.055 -0.412 8.725 1.00 92.38 88 ASN A O 1
ATOM 673 N N . PRO A 1 89 ? 12.194 0.857 8.569 1.00 81.25 89 PRO A N 1
ATOM 674 C CA . PRO A 1 89 ? 12.727 1.716 7.518 1.00 81.25 89 PRO A CA 1
ATOM 675 C C . PRO A 1 89 ? 13.912 2.544 8.043 1.00 81.25 89 PRO A C 1
ATOM 677 O O . PRO A 1 89 ? 13.951 2.909 9.216 1.00 81.25 89 PRO A O 1
ATOM 680 N N . VAL A 1 90 ? 14.900 2.766 7.170 1.00 76.88 90 VAL A N 1
ATOM 681 C CA . VAL A 1 90 ? 16.148 3.506 7.448 1.00 76.88 90 VAL A CA 1
ATOM 682 C C . VAL A 1 90 ? 15.945 4.997 7.231 1.00 76.88 90 VAL A C 1
ATOM 684 O O . VAL A 1 90 ? 15.277 5.337 6.227 1.00 76.88 90 VAL A O 1
#

pLDDT: mean 86.22, std 10.96, range [46.53, 94.94]